Protein AF-A0AA40U5C4-F1 (afdb_monomer_lite)

Structure (mmCIF, N/CA/C/O backbone):
data_AF-A0AA40U5C4-F1
#
_entry.id   AF-A0AA40U5C4-F1
#
loop_
_atom_site.group_PDB
_atom_site.id
_atom_site.type_symbol
_atom_site.label_atom_id
_atom_site.label_alt_id
_atom_site.label_comp_id
_atom_site.label_asym_id
_atom_site.label_entity_id
_atom_site.label_seq_id
_atom_site.pdbx_PDB_ins_code
_atom_site.Cartn_x
_atom_site.Cartn_y
_atom_site.Cartn_z
_atom_site.occupancy
_atom_site.B_iso_or_equiv
_atom_site.auth_seq_id
_atom_site.auth_comp_id
_atom_site.auth_asym_id
_atom_site.auth_atom_id
_atom_site.pdbx_PDB_model_num
ATOM 1 N N . MET A 1 1 ? -6.648 -32.084 -28.522 1.00 45.81 1 MET A N 1
ATOM 2 C CA . MET A 1 1 ? -5.230 -31.790 -28.838 1.00 45.81 1 MET A CA 1
ATOM 3 C C . MET A 1 1 ? -5.079 -30.278 -28.966 1.00 45.81 1 MET A C 1
ATOM 5 O O . MET A 1 1 ? -5.695 -29.709 -29.857 1.00 45.81 1 MET A O 1
ATOM 9 N N . ALA A 1 2 ? -4.371 -29.604 -28.054 1.00 54.25 2 ALA A N 1
ATOM 10 C CA . ALA A 1 2 ? -4.205 -28.148 -28.126 1.00 54.25 2 ALA A CA 1
ATOM 11 C C . ALA A 1 2 ? -3.358 -27.777 -29.359 1.00 54.25 2 ALA A C 1
ATOM 13 O O . ALA A 1 2 ? -2.245 -28.277 -29.531 1.00 54.25 2 ALA A O 1
ATOM 14 N N . LYS A 1 3 ? -3.912 -26.945 -30.247 1.00 71.62 3 LYS A N 1
ATOM 15 C CA . LYS A 1 3 ? -3.282 -26.524 -31.505 1.00 71.62 3 LYS A CA 1
ATOM 16 C C . LYS A 1 3 ? -2.049 -25.673 -31.171 1.00 71.62 3 LYS A C 1
ATOM 18 O O . LYS A 1 3 ? -2.185 -24.607 -30.578 1.00 71.62 3 LYS A O 1
ATOM 23 N N . LYS A 1 4 ? -0.843 -26.147 -31.502 1.00 77.69 4 LYS A N 1
ATOM 24 C CA . LYS A 1 4 ? 0.399 -25.377 -31.310 1.00 77.69 4 LYS A CA 1
ATOM 25 C C . LYS A 1 4 ? 0.358 -24.153 -32.233 1.00 77.69 4 LYS A C 1
ATOM 27 O O . LYS A 1 4 ? 0.336 -24.313 -33.449 1.00 77.69 4 LYS A O 1
ATOM 32 N N . ILE A 1 5 ? 0.316 -22.953 -31.660 1.00 83.50 5 ILE A N 1
ATOM 33 C CA . ILE A 1 5 ? 0.306 -21.681 -32.400 1.00 83.50 5 ILE A CA 1
ATOM 34 C C . ILE A 1 5 ? 1.723 -21.377 -32.900 1.00 83.50 5 ILE A C 1
ATOM 36 O O . ILE A 1 5 ? 2.686 -21.491 -32.135 1.00 83.50 5 ILE A O 1
ATOM 40 N N . ASN A 1 6 ? 1.875 -20.982 -34.168 1.00 89.19 6 ASN A N 1
ATOM 41 C CA . ASN A 1 6 ? 3.178 -20.596 -34.703 1.00 89.19 6 ASN A CA 1
ATOM 42 C C . ASN A 1 6 ? 3.568 -19.190 -34.206 1.00 89.19 6 ASN A C 1
ATOM 44 O O . ASN A 1 6 ? 2.736 -18.299 -34.054 1.00 89.19 6 ASN A O 1
ATOM 48 N N . ARG A 1 7 ? 4.865 -18.942 -33.990 1.00 90.50 7 ARG A N 1
ATOM 49 C CA . ARG A 1 7 ? 5.397 -17.656 -33.495 1.00 90.50 7 ARG A CA 1
ATOM 50 C C . ARG A 1 7 ? 5.010 -16.455 -34.365 1.00 90.50 7 ARG A C 1
ATOM 52 O O . ARG A 1 7 ? 4.910 -15.339 -33.853 1.00 90.50 7 ARG A O 1
ATOM 59 N N . ASN A 1 8 ? 4.849 -16.662 -35.670 1.00 93.06 8 ASN A N 1
ATOM 60 C CA . ASN A 1 8 ? 4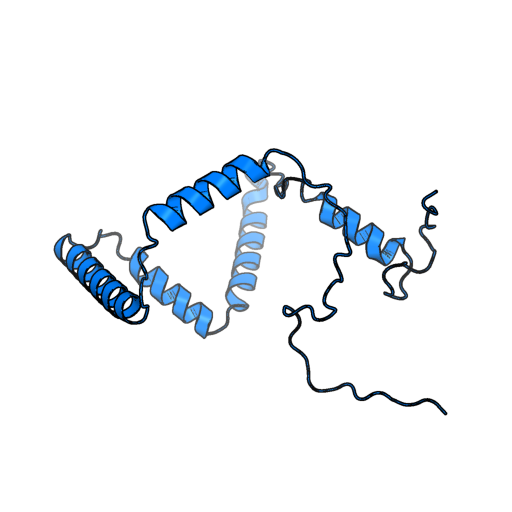.518 -15.600 -36.620 1.00 93.06 8 ASN A CA 1
ATOM 61 C C . ASN A 1 8 ? 3.013 -15.446 -36.889 1.00 93.06 8 ASN A C 1
ATOM 63 O O . ASN A 1 8 ? 2.649 -14.458 -37.524 1.00 93.06 8 ASN A O 1
ATOM 67 N N . ASP A 1 9 ? 2.172 -16.361 -36.401 1.00 92.44 9 ASP A N 1
ATOM 68 C CA . ASP A 1 9 ? 0.722 -16.317 -36.610 1.00 92.44 9 ASP A CA 1
ATOM 69 C C . ASP A 1 9 ? 0.084 -15.144 -35.855 1.00 92.44 9 ASP A C 1
ATOM 71 O O . ASP A 1 9 ? 0.662 -14.654 -34.873 1.00 92.44 9 ASP A O 1
ATOM 75 N N . PRO A 1 10 ? -1.102 -14.670 -36.280 1.00 92.25 10 PRO A N 1
ATOM 76 C CA . PRO A 1 10 ? -1.869 -13.704 -35.504 1.00 92.25 10 PRO A CA 1
ATOM 77 C C . PRO A 1 10 ? -2.140 -14.235 -34.090 1.00 92.25 10 PRO A C 1
ATOM 79 O O . PRO A 1 10 ? -2.471 -15.402 -33.886 1.00 92.25 10 PRO A O 1
ATOM 82 N N 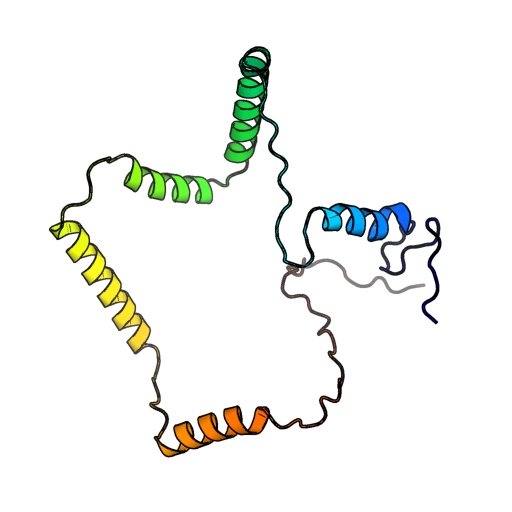. CYS A 1 11 ? -1.976 -13.366 -33.092 1.00 92.19 11 CYS A N 1
ATOM 83 C CA . CYS A 1 11 ? -2.194 -13.727 -31.698 1.00 92.19 11 CYS A CA 1
ATOM 84 C C . CYS A 1 11 ? -3.660 -14.133 -31.461 1.00 92.19 11 CYS A C 1
ATOM 86 O O . CYS A 1 11 ? -4.545 -13.327 -31.760 1.00 92.19 11 CYS A O 1
ATOM 88 N N . PRO A 1 12 ? -3.933 -15.282 -30.809 1.00 89.12 12 PRO A N 1
ATOM 89 C CA . PRO A 1 12 ? -5.299 -15.707 -30.472 1.00 89.12 12 PRO A CA 1
ATOM 90 C C . PRO A 1 12 ? -5.990 -14.774 -29.464 1.00 89.12 12 PRO A C 1
ATOM 92 O O . PRO A 1 12 ? -7.187 -14.869 -29.242 1.00 89.12 12 PRO A O 1
ATOM 95 N N . CYS A 1 13 ? -5.238 -13.857 -28.857 1.00 88.56 13 CYS A N 1
ATOM 96 C CA . CYS A 1 13 ? -5.718 -12.846 -27.926 1.00 88.56 13 CYS A CA 1
ATOM 97 C C . CYS A 1 13 ? -6.477 -11.675 -28.584 1.00 88.56 13 CYS A C 1
ATOM 99 O O . CYS A 1 13 ? -6.799 -10.712 -27.894 1.00 88.56 13 CYS A O 1
ATOM 101 N N . GLY A 1 14 ? -6.668 -11.685 -29.910 1.00 86.31 14 GLY A N 1
ATOM 102 C CA . GLY A 1 14 ? -7.391 -10.628 -30.633 1.00 86.31 14 GLY A CA 1
ATOM 103 C C . GLY A 1 14 ? -6.617 -9.315 -30.808 1.00 86.31 14 GLY A C 1
ATOM 104 O O . GLY A 1 14 ? -7.179 -8.308 -31.215 1.00 86.31 14 GLY A O 1
ATOM 105 N N . SER A 1 15 ? -5.310 -9.295 -30.521 1.00 86.69 15 SER A N 1
ATOM 106 C CA . SER A 1 15 ? -4.503 -8.063 -30.582 1.00 86.69 15 SER A CA 1
ATOM 107 C C . SER A 1 15 ? -4.031 -7.663 -31.985 1.00 86.69 15 SER A C 1
ATOM 109 O O . SER A 1 15 ? -3.303 -6.678 -32.113 1.00 86.69 15 SER A O 1
ATOM 111 N N . ASN A 1 16 ? -4.351 -8.456 -33.014 1.00 86.69 16 ASN A N 1
ATOM 112 C CA . ASN A 1 16 ? -3.882 -8.308 -34.401 1.00 86.69 16 ASN A CA 1
ATOM 113 C C . ASN A 1 16 ? -2.348 -8.254 -34.584 1.00 86.69 16 ASN A C 1
ATOM 115 O O . ASN A 1 16 ? -1.848 -7.973 -35.670 1.00 86.69 16 ASN A O 1
ATOM 119 N N . LYS A 1 17 ? -1.570 -8.561 -33.539 1.00 91.19 17 LYS A N 1
ATOM 120 C CA . LYS A 1 17 ? -0.103 -8.659 -33.575 1.00 91.19 17 LYS A CA 1
ATOM 121 C C . LYS A 1 17 ? 0.325 -10.115 -33.751 1.00 91.19 17 LYS A C 1
ATOM 123 O O . LYS A 1 17 ? -0.389 -11.026 -33.334 1.00 91.19 17 LYS A O 1
ATOM 128 N N . LYS A 1 18 ? 1.526 -10.345 -34.297 1.00 93.44 18 LYS A N 1
ATOM 129 C CA . LYS A 1 18 ? 2.139 -11.688 -34.357 1.00 93.44 18 LYS A CA 1
ATOM 130 C C . LYS A 1 18 ? 2.287 -12.260 -32.940 1.00 93.44 18 LYS A C 1
ATOM 132 O O . LYS A 1 18 ? 2.673 -11.516 -32.034 1.00 93.44 18 LYS A O 1
ATOM 137 N N . TYR A 1 19 ? 2.054 -13.559 -32.740 1.00 92.62 19 TYR A N 1
ATOM 138 C CA . TYR A 1 19 ? 2.080 -14.217 -31.424 1.00 92.62 19 TYR A CA 1
ATOM 139 C C . TYR A 1 19 ? 3.377 -13.927 -30.645 1.00 92.62 19 TYR A C 1
ATOM 141 O O . TYR A 1 19 ? 3.320 -13.543 -29.474 1.00 92.62 19 TYR A O 1
ATOM 149 N N . LYS A 1 20 ? 4.536 -13.950 -31.323 1.00 91.81 20 LYS A N 1
ATOM 150 C CA . LYS A 1 20 ? 5.848 -13.612 -30.737 1.00 91.81 20 LYS A CA 1
ATOM 151 C C . LYS A 1 20 ? 5.972 -12.179 -30.201 1.00 91.81 20 LYS A C 1
ATOM 153 O O . LYS A 1 20 ? 6.771 -11.925 -29.310 1.00 91.81 20 LYS A O 1
ATOM 158 N N . GLN A 1 21 ? 5.215 -11.232 -30.752 1.00 91.06 21 GLN A N 1
ATOM 159 C CA . GLN A 1 21 ? 5.233 -9.822 -30.341 1.00 91.06 21 GLN A CA 1
ATOM 160 C C . GLN A 1 21 ? 4.121 -9.478 -29.343 1.00 91.06 21 GLN A C 1
ATOM 162 O O . GLN A 1 21 ? 4.051 -8.337 -28.884 1.00 91.06 21 GLN A O 1
ATOM 167 N N . CYS A 1 22 ? 3.251 -10.434 -29.011 1.00 91.75 22 CYS A N 1
ATOM 168 C CA . CYS A 1 22 ? 2.147 -10.231 -28.086 1.00 91.75 22 CYS A CA 1
ATOM 169 C C . CYS A 1 22 ? 2.242 -11.176 -26.882 1.00 91.75 22 CYS A C 1
ATOM 171 O O . CYS A 1 22 ? 2.998 -10.887 -25.956 1.00 91.75 22 CYS A O 1
ATOM 173 N N . CYS A 1 23 ? 1.491 -12.280 -26.874 1.00 89.00 23 CYS A N 1
ATOM 174 C CA . CYS A 1 23 ? 1.400 -13.172 -25.720 1.00 89.00 23 CYS A CA 1
ATOM 175 C C . CYS A 1 23 ? 2.735 -13.823 -25.357 1.00 89.00 23 CYS A C 1
ATOM 177 O O . CYS A 1 23 ? 3.054 -13.859 -24.177 1.00 89.00 23 CYS A O 1
ATOM 179 N N . LEU A 1 24 ? 3.567 -14.206 -26.331 1.00 86.19 24 LEU A N 1
ATOM 180 C CA . LEU A 1 24 ? 4.864 -14.822 -26.026 1.00 86.19 24 LEU A CA 1
ATOM 181 C C . LEU A 1 24 ? 5.792 -13.869 -25.250 1.00 86.19 24 LEU A C 1
ATOM 183 O O . LEU A 1 24 ? 6.402 -14.243 -24.256 1.00 86.19 24 LEU A O 1
ATOM 187 N N . LYS A 1 25 ? 5.837 -12.593 -25.652 1.00 84.06 25 LYS A N 1
ATOM 188 C CA . LYS A 1 25 ? 6.615 -11.562 -24.951 1.00 84.06 25 LYS A CA 1
ATOM 189 C C . LYS A 1 25 ? 6.043 -11.262 -23.561 1.00 84.06 25 LYS A C 1
ATOM 191 O O . LYS A 1 25 ? 6.791 -10.958 -22.639 1.00 84.06 25 LYS A O 1
ATOM 196 N N . LYS A 1 26 ? 4.716 -11.328 -23.398 1.00 75.75 26 LYS A N 1
ATOM 197 C CA . LYS A 1 26 ? 4.070 -11.182 -22.085 1.00 75.75 26 LYS A CA 1
ATOM 198 C C . LYS A 1 26 ? 4.423 -12.350 -21.164 1.00 75.75 26 LYS A C 1
ATOM 200 O O . LYS A 1 26 ? 4.761 -12.099 -20.017 1.00 75.75 26 LYS A O 1
ATOM 205 N N . GLU A 1 27 ? 4.407 -13.582 -21.663 1.00 71.69 27 GLU A N 1
ATOM 206 C CA . GLU A 1 27 ? 4.822 -14.779 -20.918 1.00 71.69 27 GLU A CA 1
ATOM 207 C C . GLU A 1 27 ? 6.284 -14.676 -20.446 1.00 71.69 27 GLU A C 1
ATOM 209 O O . GLU A 1 27 ? 6.571 -14.941 -19.280 1.00 71.69 27 GLU A O 1
ATOM 214 N N . GLU A 1 28 ? 7.196 -14.180 -21.290 1.00 68.81 28 GLU A N 1
ATOM 215 C CA . GLU A 1 28 ? 8.592 -13.908 -20.901 1.00 68.81 28 GLU A CA 1
ATOM 216 C C . GLU A 1 28 ? 8.714 -12.844 -19.795 1.00 68.81 28 GLU A C 1
ATOM 218 O O . GLU A 1 28 ? 9.549 -12.963 -18.899 1.00 68.81 28 GLU A O 1
ATOM 223 N N . ILE A 1 29 ? 7.877 -11.801 -19.823 1.00 63.69 29 ILE A N 1
ATOM 224 C CA . ILE A 1 29 ? 7.847 -10.778 -18.766 1.00 63.69 29 ILE A CA 1
ATOM 225 C C . ILE A 1 29 ? 7.269 -11.365 -17.470 1.00 63.69 29 ILE A C 1
ATOM 227 O O . ILE A 1 29 ? 7.791 -11.088 -16.388 1.00 63.69 29 ILE A O 1
ATOM 231 N N . ILE A 1 30 ? 6.236 -12.207 -17.574 1.00 60.59 30 ILE A N 1
ATOM 232 C CA . ILE A 1 30 ? 5.631 -12.917 -16.439 1.00 60.59 30 ILE A CA 1
ATOM 233 C C . ILE A 1 30 ? 6.637 -13.886 -15.807 1.00 60.59 30 ILE A C 1
ATOM 235 O O . ILE A 1 30 ? 6.618 -14.035 -14.593 1.00 60.59 30 ILE A O 1
ATOM 239 N N . ALA A 1 31 ? 7.591 -14.447 -16.559 1.00 57.81 31 ALA A N 1
ATOM 240 C CA . ALA A 1 31 ? 8.646 -15.316 -16.023 1.00 57.81 31 ALA A CA 1
ATOM 241 C C . ALA A 1 31 ? 9.590 -14.640 -14.996 1.00 57.81 31 ALA A C 1
ATOM 243 O O . ALA A 1 31 ? 10.391 -15.322 -14.345 1.00 57.81 31 ALA A O 1
ATOM 244 N N . ARG A 1 32 ? 9.499 -13.313 -14.803 1.00 57.34 32 ARG A N 1
ATOM 245 C CA . ARG A 1 32 ? 10.133 -12.604 -13.669 1.00 57.34 32 ARG A CA 1
ATOM 246 C C . ARG A 1 32 ? 9.405 -12.814 -12.335 1.00 57.34 32 ARG A C 1
ATOM 248 O O . ARG A 1 32 ? 9.994 -12.584 -11.276 1.00 57.34 32 ARG A O 1
ATOM 255 N N . HIS A 1 33 ? 8.162 -13.277 -12.384 1.00 58.56 33 HIS A N 1
ATOM 256 C CA . HIS A 1 33 ? 7.366 -13.712 -11.247 1.00 58.56 33 HIS A CA 1
ATOM 257 C C . HIS A 1 33 ? 7.345 -15.243 -11.210 1.00 58.56 33 HIS A C 1
ATOM 259 O O . HIS A 1 33 ? 7.166 -15.910 -12.228 1.00 58.56 33 HIS A O 1
ATOM 265 N N . THR A 1 34 ? 7.559 -15.831 -10.036 1.00 62.19 34 THR A N 1
ATOM 266 C CA . THR A 1 34 ? 7.260 -17.256 -9.847 1.00 62.19 34 THR A CA 1
ATOM 267 C C . THR A 1 34 ? 5.739 -17.474 -9.856 1.00 62.19 34 THR A C 1
ATOM 269 O O . THR A 1 34 ? 4.998 -16.530 -9.577 1.00 62.19 34 THR A O 1
ATOM 272 N N . PRO A 1 35 ? 5.243 -18.699 -10.116 1.00 62.81 35 PRO A N 1
ATOM 273 C CA . PRO A 1 35 ? 3.821 -19.026 -9.932 1.00 62.81 35 PRO A CA 1
ATOM 274 C C . PRO A 1 35 ? 3.316 -18.739 -8.503 1.00 62.81 35 PRO A C 1
ATOM 276 O O . PRO A 1 35 ? 2.134 -18.499 -8.307 1.00 62.81 35 PRO A O 1
ATOM 279 N N . GLU A 1 36 ? 4.228 -18.660 -7.529 1.00 70.19 36 GLU A N 1
ATOM 280 C CA . GLU A 1 36 ? 3.988 -18.242 -6.138 1.00 70.19 36 GLU A CA 1
ATOM 281 C C . GLU A 1 36 ? 3.878 -16.710 -5.948 1.00 70.19 36 GLU A C 1
ATOM 283 O O . GLU A 1 36 ? 3.863 -16.220 -4.820 1.00 70.19 36 GLU A O 1
ATOM 288 N N . GLY A 1 37 ? 3.915 -15.917 -7.026 1.00 64.31 37 GLY A N 1
ATOM 289 C CA . GLY A 1 37 ? 3.859 -14.451 -6.976 1.00 64.31 37 GLY A CA 1
ATOM 290 C C . GLY A 1 37 ? 5.126 -13.766 -6.442 1.00 64.31 37 GLY A C 1
ATOM 291 O O . GLY A 1 37 ? 5.128 -12.552 -6.238 1.00 64.31 37 GLY A O 1
ATOM 292 N N . LYS A 1 38 ? 6.227 -14.500 -6.228 1.00 62.12 38 LYS A N 1
ATOM 293 C CA . LYS A 1 38 ? 7.473 -13.940 -5.681 1.00 62.12 38 LYS A CA 1
ATOM 294 C C . LYS A 1 38 ? 8.317 -13.337 -6.803 1.00 62.12 38 LYS A C 1
ATOM 296 O O . LYS A 1 38 ? 8.624 -13.992 -7.801 1.00 62.12 38 LYS A O 1
ATOM 301 N N . PHE A 1 39 ? 8.683 -12.070 -6.632 1.00 64.31 39 PHE A N 1
ATOM 302 C CA . PHE A 1 39 ? 9.535 -11.326 -7.555 1.00 64.31 39 PHE A CA 1
ATOM 303 C C . PHE A 1 39 ? 10.987 -11.800 -7.420 1.00 64.31 39 PHE A C 1
ATOM 305 O O . PHE A 1 39 ? 11.560 -11.744 -6.330 1.00 64.31 39 PHE A O 1
ATOM 312 N N . LYS A 1 40 ? 11.601 -12.267 -8.513 1.00 63.19 40 LYS A N 1
ATOM 313 C CA . LYS A 1 40 ? 13.028 -12.616 -8.518 1.00 63.19 40 LYS A CA 1
ATOM 314 C C . LYS A 1 40 ? 13.850 -11.332 -8.635 1.00 63.19 40 LYS A C 1
ATOM 316 O O . LYS A 1 40 ? 14.066 -10.848 -9.743 1.00 63.19 40 LYS A O 1
ATOM 321 N N . PHE A 1 41 ? 14.307 -10.773 -7.515 1.00 64.19 41 PHE A N 1
ATOM 322 C CA . PHE A 1 41 ? 15.342 -9.740 -7.563 1.00 64.19 41 PHE A CA 1
ATOM 323 C C . PHE A 1 41 ? 16.723 -10.402 -7.535 1.00 64.19 41 PHE A C 1
ATOM 325 O O . PHE A 1 41 ? 17.001 -11.257 -6.697 1.00 64.19 41 PHE A O 1
ATOM 332 N N . SER A 1 42 ? 17.587 -10.017 -8.470 1.00 65.12 42 SER A N 1
ATOM 333 C CA . SER A 1 42 ? 19.012 -10.334 -8.427 1.00 65.12 42 SER A CA 1
ATOM 334 C C . SER A 1 42 ? 19.745 -9.132 -7.846 1.00 65.12 42 SER A C 1
ATOM 336 O O . SER A 1 42 ? 19.680 -8.044 -8.418 1.00 65.12 42 SER A O 1
ATOM 338 N N . ALA A 1 43 ? 20.435 -9.319 -6.726 1.00 73.50 43 ALA A N 1
ATOM 339 C CA . ALA A 1 43 ? 21.349 -8.324 -6.183 1.00 73.50 43 ALA A CA 1
ATOM 340 C C . ALA A 1 43 ? 22.784 -8.799 -6.429 1.00 73.50 43 ALA A C 1
ATOM 342 O O . ALA A 1 43 ? 23.167 -9.876 -5.979 1.00 73.50 43 ALA A O 1
ATOM 343 N N . SER A 1 44 ? 23.565 -8.007 -7.157 1.00 74.62 44 SER A N 1
ATOM 344 C CA . SER A 1 44 ? 25.010 -8.191 -7.298 1.00 74.62 44 SER A CA 1
ATOM 345 C C . SER A 1 44 ? 25.727 -7.214 -6.371 1.00 74.62 44 SER A C 1
ATOM 347 O O . SER A 1 44 ? 25.375 -6.035 -6.332 1.00 74.62 44 SER A O 1
ATOM 349 N N . VAL A 1 45 ? 26.734 -7.686 -5.639 1.00 73.12 45 VAL A N 1
ATOM 350 C CA . VAL A 1 45 ? 27.611 -6.817 -4.843 1.00 73.12 45 VAL A CA 1
ATOM 351 C C . VAL A 1 45 ? 28.607 -6.164 -5.801 1.00 73.12 45 VAL A C 1
ATOM 353 O O . VAL A 1 45 ? 29.395 -6.868 -6.427 1.00 73.12 45 VAL A O 1
ATOM 356 N N . LEU A 1 46 ? 28.540 -4.838 -5.960 1.00 66.12 46 LEU A N 1
ATOM 357 C CA . LEU A 1 46 ? 29.479 -4.084 -6.798 1.00 66.12 46 LEU A CA 1
ATOM 358 C C . LEU A 1 46 ? 30.642 -3.532 -5.967 1.00 66.12 46 LEU A C 1
ATOM 360 O O . LEU A 1 46 ? 30.497 -3.231 -4.782 1.00 66.12 46 LEU A O 1
ATOM 364 N N . SER A 1 47 ? 31.796 -3.407 -6.621 1.00 68.81 47 SER A N 1
ATOM 365 C CA . SER A 1 47 ? 33.024 -2.843 -6.059 1.00 68.81 47 SER A CA 1
ATOM 366 C C . SER A 1 47 ? 32.927 -1.320 -5.902 1.00 68.81 47 SER A C 1
ATOM 368 O O . SER A 1 47 ? 32.208 -0.643 -6.637 1.00 68.81 47 SER A O 1
ATOM 370 N N . SER A 1 48 ? 33.699 -0.765 -4.965 1.00 66.44 48 SER A N 1
ATOM 371 C CA . SER A 1 48 ? 33.734 0.660 -4.608 1.00 66.44 48 SER A CA 1
ATOM 372 C C . SER A 1 48 ? 34.021 1.607 -5.784 1.00 66.44 48 SER A C 1
ATOM 374 O O . SER A 1 48 ? 33.640 2.776 -5.726 1.00 66.44 48 SER A O 1
ATOM 376 N N . ALA A 1 49 ? 34.649 1.109 -6.854 1.00 65.81 49 ALA A N 1
ATOM 377 C CA . ALA A 1 49 ? 34.979 1.879 -8.055 1.00 65.81 49 ALA A CA 1
ATOM 378 C C . ALA A 1 49 ? 33.746 2.315 -8.875 1.00 65.81 49 ALA A C 1
ATOM 380 O O . ALA A 1 49 ? 33.795 3.340 -9.548 1.00 65.81 49 ALA A O 1
ATOM 381 N N . ASP A 1 50 ? 32.622 1.597 -8.774 1.00 63.91 50 ASP A N 1
ATOM 382 C CA . ASP A 1 50 ? 31.390 1.922 -9.511 1.00 63.91 50 ASP A CA 1
ATOM 383 C C . ASP A 1 50 ? 30.438 2.833 -8.719 1.00 63.91 50 ASP A C 1
ATOM 385 O O . ASP A 1 50 ? 29.363 3.208 -9.197 1.00 63.91 50 ASP A O 1
ATOM 389 N N . SER A 1 51 ? 30.816 3.205 -7.492 1.00 65.38 51 SER A N 1
ATOM 390 C CA . SER A 1 51 ? 29.912 3.856 -6.543 1.00 65.38 51 SER A CA 1
ATOM 391 C C . SER A 1 51 ? 29.445 5.243 -6.989 1.00 65.38 51 SER A C 1
ATOM 393 O O . SER A 1 51 ? 28.288 5.586 -6.755 1.00 65.38 51 SER A O 1
ATOM 395 N N . ASP A 1 52 ? 30.280 6.025 -7.673 1.00 71.62 52 ASP A N 1
ATOM 396 C CA . ASP A 1 52 ? 29.939 7.410 -8.017 1.00 71.62 52 ASP A CA 1
ATOM 397 C C . ASP A 1 52 ? 28.975 7.506 -9.207 1.00 71.62 52 ASP A C 1
ATOM 399 O O . ASP A 1 52 ? 27.959 8.194 -9.115 1.00 71.62 52 ASP A O 1
ATOM 403 N N . LYS A 1 53 ? 29.176 6.707 -10.266 1.00 71.50 53 LYS A N 1
ATOM 404 C CA . LYS A 1 53 ? 28.201 6.593 -11.372 1.00 71.50 53 LYS A CA 1
ATOM 405 C C . LYS A 1 53 ? 26.854 6.037 -10.907 1.00 71.50 53 LYS A C 1
ATOM 407 O O . LYS A 1 53 ? 25.803 6.419 -11.419 1.00 71.50 53 LYS A O 1
ATOM 412 N N . ILE A 1 54 ? 26.868 5.120 -9.942 1.00 66.00 54 ILE A N 1
ATOM 413 C CA . ILE A 1 54 ? 25.646 4.515 -9.409 1.00 66.00 54 ILE A CA 1
ATOM 414 C C . ILE A 1 54 ? 24.889 5.508 -8.528 1.00 66.00 54 ILE A C 1
ATOM 416 O O . ILE A 1 54 ? 23.672 5.614 -8.672 1.00 66.00 54 ILE A O 1
ATOM 420 N N . LYS A 1 55 ? 25.576 6.282 -7.676 1.00 74.25 55 LYS A N 1
ATOM 421 C CA . LYS A 1 55 ? 24.943 7.352 -6.885 1.00 74.25 55 LYS A CA 1
ATOM 422 C C . LYS A 1 55 ? 24.195 8.331 -7.783 1.00 74.25 55 LYS A C 1
ATOM 424 O O . LYS A 1 55 ? 23.051 8.644 -7.469 1.00 74.25 55 LYS A O 1
ATOM 429 N N . GLU A 1 56 ? 24.789 8.740 -8.904 1.00 75.94 56 GLU A N 1
ATOM 430 C CA . GLU A 1 56 ? 24.128 9.629 -9.867 1.00 75.94 56 GLU A CA 1
ATOM 431 C C . GLU A 1 56 ? 22.908 8.987 -10.540 1.00 75.94 56 GLU A C 1
ATOM 433 O O . GLU A 1 56 ? 21.853 9.610 -10.651 1.00 75.94 56 GLU A O 1
ATOM 438 N N . ASN A 1 57 ? 22.994 7.714 -10.931 1.00 78.94 57 ASN A N 1
ATOM 439 C CA . ASN A 1 57 ? 21.845 7.011 -11.506 1.00 78.94 57 ASN A CA 1
ATOM 440 C C . ASN A 1 57 ? 20.699 6.833 -10.493 1.00 78.94 57 ASN A C 1
ATOM 442 O O . ASN A 1 57 ? 19.526 6.974 -10.847 1.00 78.94 57 ASN A O 1
ATOM 446 N N . PHE A 1 58 ? 21.013 6.550 -9.227 1.00 77.88 58 PHE A N 1
ATOM 447 C CA . PHE A 1 58 ? 20.004 6.424 -8.174 1.00 77.88 58 PHE A CA 1
ATOM 448 C C . PHE A 1 58 ? 19.367 7.768 -7.815 1.00 77.88 58 PHE A C 1
ATOM 450 O O . PHE A 1 58 ? 18.148 7.819 -7.631 1.00 77.88 58 PHE A O 1
ATOM 457 N N . THR A 1 59 ? 20.138 8.857 -7.747 1.00 78.19 59 THR A N 1
ATOM 458 C CA . THR A 1 59 ? 19.577 10.195 -7.502 1.00 78.19 59 THR A CA 1
ATOM 459 C C . THR A 1 59 ? 18.670 10.630 -8.646 1.00 78.19 59 THR A C 1
ATOM 461 O O . THR A 1 59 ? 17.565 11.104 -8.382 1.00 78.19 59 THR A O 1
ATOM 464 N N . GLN A 1 60 ? 19.055 10.378 -9.900 1.00 80.94 60 GLN A N 1
ATOM 465 C CA . GLN A 1 60 ? 18.213 10.662 -11.067 1.00 80.94 60 GLN A CA 1
ATOM 466 C C . GLN A 1 60 ? 16.920 9.831 -11.076 1.00 80.94 60 GLN A C 1
ATOM 468 O O . GLN A 1 60 ? 15.839 10.368 -11.333 1.00 80.94 60 GLN A O 1
ATOM 473 N N . LEU A 1 61 ? 16.993 8.535 -10.749 1.00 78.12 61 LEU A N 1
ATOM 474 C CA . LEU A 1 61 ? 15.811 7.674 -10.643 1.00 78.12 61 LEU A CA 1
ATOM 475 C C . LEU A 1 61 ? 14.856 8.163 -9.546 1.00 78.12 61 LEU A C 1
ATOM 477 O O . LEU A 1 61 ? 13.648 8.257 -9.769 1.00 78.12 61 LEU A O 1
ATOM 481 N N . PHE A 1 62 ? 15.395 8.515 -8.378 1.00 79.62 62 PHE A N 1
ATOM 482 C CA . PHE A 1 62 ? 14.613 9.036 -7.260 1.00 79.62 62 PHE A CA 1
ATOM 483 C C . PHE A 1 62 ? 13.965 10.390 -7.591 1.00 79.62 62 PHE A C 1
ATOM 485 O O . PHE A 1 62 ? 12.799 10.635 -7.265 1.00 79.62 62 PHE A O 1
ATOM 492 N N . GLN A 1 63 ? 14.684 11.259 -8.296 1.00 76.69 63 GLN A N 1
ATOM 493 C CA . GLN A 1 63 ? 14.172 12.550 -8.747 1.00 76.69 63 GLN A CA 1
ATOM 494 C C . GLN A 1 63 ? 13.037 12.382 -9.767 1.00 76.69 63 GLN A C 1
ATOM 496 O O . GLN A 1 63 ? 12.019 13.063 -9.672 1.00 76.69 63 GLN A O 1
ATOM 501 N N . LYS A 1 64 ? 13.156 11.420 -10.689 1.00 78.06 64 LYS A N 1
ATOM 502 C CA . LYS A 1 64 ? 12.110 11.102 -11.671 1.00 78.06 64 LYS A CA 1
ATOM 503 C C . LYS A 1 64 ? 10.867 10.472 -11.035 1.00 78.06 64 LYS A C 1
ATOM 505 O O . LYS A 1 64 ? 9.755 10.752 -11.467 1.00 78.06 64 LYS A O 1
ATOM 510 N N . ALA A 1 65 ? 11.039 9.630 -10.017 1.00 74.56 65 ALA A N 1
ATOM 511 C CA . ALA A 1 65 ? 9.916 9.040 -9.291 1.00 74.56 65 ALA A CA 1
ATOM 512 C C . ALA A 1 65 ? 9.174 10.082 -8.435 1.00 74.56 65 ALA A C 1
ATOM 514 O O . ALA A 1 65 ? 7.949 10.075 -8.375 1.00 74.56 65 ALA A O 1
ATOM 515 N N . SER A 1 66 ? 9.903 11.004 -7.800 1.00 69.38 66 SER A N 1
ATOM 516 C CA . SER A 1 66 ? 9.306 12.055 -6.963 1.00 69.38 66 SER A CA 1
ATOM 517 C C . SER A 1 66 ? 8.630 13.173 -7.761 1.00 69.38 66 SER A C 1
ATOM 519 O O . SER A 1 66 ? 7.684 13.781 -7.260 1.00 69.38 66 SER A O 1
ATOM 521 N N . SER A 1 67 ? 9.053 13.425 -9.002 1.00 69.81 67 SER A N 1
ATOM 522 C CA . SER A 1 67 ? 8.406 14.402 -9.886 1.00 69.81 67 SER A CA 1
ATOM 523 C C . SER A 1 67 ? 7.088 13.915 -10.498 1.00 69.81 67 SER A C 1
ATOM 525 O O . SER A 1 67 ? 6.294 14.742 -10.932 1.00 69.81 67 SER A O 1
ATOM 527 N N . GLN A 1 68 ? 6.823 12.603 -10.495 1.00 71.31 68 GLN A N 1
ATOM 528 C CA . GLN A 1 68 ? 5.566 12.015 -10.981 1.00 71.31 68 GLN A CA 1
ATOM 529 C C . GLN A 1 68 ? 4.429 12.029 -9.952 1.00 71.31 68 GLN A C 1
ATOM 531 O O . GLN A 1 68 ? 3.311 11.638 -10.282 1.00 71.31 68 GLN A O 1
ATOM 536 N N . LEU A 1 69 ? 4.692 12.460 -8.717 1.00 68.62 69 LEU A N 1
ATOM 537 C CA . LEU A 1 69 ? 3.643 12.558 -7.711 1.00 68.62 69 LEU A CA 1
ATOM 538 C C . LEU A 1 69 ? 2.758 13.773 -7.963 1.00 68.62 69 LEU A C 1
ATOM 540 O O . LEU A 1 69 ? 3.253 14.884 -8.169 1.00 68.62 69 LEU A O 1
ATOM 544 N N . THR A 1 70 ? 1.448 13.562 -7.871 1.00 76.81 70 THR A N 1
ATOM 545 C CA . THR A 1 70 ? 0.475 14.656 -7.849 1.00 76.81 70 THR A CA 1
ATOM 546 C C . THR A 1 70 ? 0.659 15.502 -6.587 1.00 76.81 70 THR A C 1
ATOM 548 O O . THR A 1 70 ? 1.195 15.027 -5.583 1.00 76.81 70 THR A O 1
ATOM 551 N N . GLU A 1 71 ? 0.216 16.761 -6.614 1.00 76.19 71 GLU A N 1
ATOM 552 C CA . GLU A 1 71 ? 0.296 17.644 -5.440 1.00 76.19 71 GLU A CA 1
ATOM 553 C C . GLU A 1 71 ? -0.422 17.035 -4.220 1.00 76.19 71 GLU A C 1
ATOM 555 O O . GLU A 1 71 ? 0.135 17.025 -3.126 1.00 76.19 71 GLU A O 1
ATOM 560 N N . GLU A 1 72 ? -1.560 16.364 -4.429 1.00 69.56 72 GLU A N 1
ATOM 561 C CA . GLU A 1 72 ? -2.274 15.613 -3.383 1.00 69.56 72 GLU A CA 1
ATOM 562 C C . GLU A 1 72 ? -1.425 14.482 -2.774 1.00 69.56 72 GLU A C 1
ATOM 564 O O . GLU A 1 72 ? -1.388 14.288 -1.557 1.00 69.56 72 GLU A O 1
ATOM 569 N N . GLN A 1 73 ? -0.686 13.737 -3.602 1.00 70.75 73 GLN A N 1
ATOM 570 C CA . GLN A 1 73 ? 0.208 12.679 -3.122 1.00 70.75 73 GLN A CA 1
ATOM 571 C C . GLN A 1 73 ? 1.422 13.255 -2.381 1.00 70.75 73 GLN A C 1
ATOM 573 O O . GLN A 1 73 ? 1.890 12.666 -1.401 1.00 70.75 73 GLN A O 1
ATOM 578 N N . LYS A 1 74 ? 1.935 14.417 -2.807 1.00 72.44 74 LYS A N 1
ATOM 579 C CA . LYS A 1 74 ? 3.018 15.126 -2.104 1.00 72.44 74 LYS A CA 1
ATOM 580 C C . LYS A 1 74 ? 2.558 15.623 -0.737 1.00 72.44 74 LYS A C 1
ATOM 582 O O . LYS A 1 74 ? 3.310 15.487 0.230 1.00 72.44 74 LYS A O 1
ATOM 587 N N . GLU A 1 75 ? 1.340 16.144 -0.633 1.00 72.44 75 GLU A N 1
ATOM 588 C CA . GLU A 1 75 ? 0.743 16.570 0.635 1.00 72.44 75 GLU A CA 1
ATOM 589 C C . GLU A 1 75 ? 0.579 15.401 1.606 1.00 72.44 75 GLU A C 1
ATOM 591 O O . GLU A 1 75 ? 1.034 15.498 2.749 1.00 72.44 75 GLU A O 1
ATOM 596 N N . GLN A 1 76 ? 0.056 14.261 1.143 1.00 70.62 76 GLN A N 1
ATOM 597 C CA . GLN A 1 76 ? -0.031 13.044 1.957 1.00 70.62 76 GLN A CA 1
ATOM 598 C C . GLN A 1 76 ? 1.352 12.598 2.452 1.00 70.62 76 GLN A C 1
ATOM 600 O O . GLN A 1 76 ? 1.547 12.361 3.645 1.00 70.62 76 GLN A O 1
ATOM 605 N N . ILE A 1 77 ? 2.359 12.543 1.574 1.00 66.88 77 ILE A N 1
ATOM 606 C CA . ILE A 1 77 ? 3.727 12.186 1.979 1.00 66.88 77 ILE A CA 1
ATOM 607 C C . ILE A 1 77 ? 4.303 13.182 2.990 1.00 66.88 77 ILE A C 1
ATOM 609 O O . ILE A 1 77 ? 4.967 12.768 3.942 1.00 66.88 77 ILE A O 1
ATOM 613 N N . ASN A 1 78 ? 4.072 14.483 2.817 1.00 69.19 78 ASN A N 1
ATOM 614 C CA . ASN A 1 78 ? 4.547 15.507 3.745 1.00 69.19 78 ASN A CA 1
ATOM 615 C C . ASN A 1 78 ? 3.851 15.411 5.109 1.00 69.19 78 ASN A C 1
ATOM 617 O O . ASN A 1 78 ? 4.520 15.544 6.139 1.00 69.19 78 ASN A O 1
ATOM 621 N N . GLN A 1 79 ? 2.559 15.077 5.130 1.00 70.69 79 GLN A N 1
ATOM 622 C CA . GLN A 1 79 ? 1.821 14.769 6.352 1.00 70.69 79 GLN A CA 1
ATOM 623 C C . GLN A 1 79 ? 2.469 13.591 7.096 1.00 70.69 79 GLN A C 1
ATOM 625 O O . GLN A 1 79 ? 2.800 13.728 8.275 1.00 70.69 79 GLN A O 1
ATOM 630 N N . TYR A 1 80 ? 2.768 12.483 6.411 1.00 60.78 80 TYR A N 1
ATOM 631 C CA . TYR A 1 80 ? 3.456 11.336 7.021 1.00 60.78 80 TYR A CA 1
ATOM 632 C C . TYR A 1 80 ? 4.904 11.648 7.443 1.00 60.78 80 TYR A C 1
ATOM 634 O O . TYR A 1 80 ? 5.355 11.194 8.495 1.00 60.78 80 TYR A O 1
ATOM 642 N N . ARG A 1 81 ? 5.648 12.457 6.677 1.00 59.53 81 ARG A N 1
ATOM 643 C CA . ARG A 1 81 ? 7.031 12.859 7.008 1.00 59.53 81 ARG A CA 1
ATOM 644 C C . ARG A 1 81 ? 7.117 13.796 8.212 1.00 59.53 81 ARG A C 1
ATOM 646 O O . ARG A 1 81 ? 8.127 13.779 8.913 1.00 59.53 81 ARG A O 1
ATOM 653 N N . SER A 1 82 ? 6.094 14.608 8.469 1.00 56.69 82 SER A N 1
ATOM 654 C CA . SER A 1 82 ? 6.052 15.460 9.667 1.00 56.69 82 SER A CA 1
ATOM 655 C C . SER A 1 82 ? 6.059 14.632 10.962 1.00 56.69 82 SER A C 1
ATOM 657 O O . SER A 1 82 ? 6.721 15.009 11.927 1.00 56.69 82 SER A O 1
ATOM 659 N N . ILE A 1 83 ? 5.436 13.448 10.936 1.00 58.47 83 ILE A N 1
ATOM 660 C CA . ILE A 1 83 ? 5.358 12.507 12.061 1.00 58.47 83 ILE A CA 1
ATOM 661 C C . ILE A 1 83 ? 6.724 11.857 12.344 1.00 58.47 83 ILE A C 1
ATOM 663 O O . ILE A 1 83 ? 7.059 11.593 13.496 1.00 58.47 83 ILE A O 1
ATOM 667 N N . THR A 1 84 ? 7.538 11.610 11.312 1.00 54.66 84 THR A N 1
ATOM 668 C CA . THR A 1 84 ? 8.817 10.885 11.439 1.00 54.66 84 THR A CA 1
ATOM 669 C C . THR A 1 84 ? 10.037 11.788 11.628 1.00 54.66 84 THR A C 1
ATOM 671 O O . THR A 1 84 ? 11.080 11.315 12.081 1.00 54.66 84 THR A O 1
ATOM 674 N N . LYS A 1 85 ? 9.935 13.090 11.318 1.00 56.44 85 LYS A N 1
ATOM 675 C CA . LYS A 1 85 ? 11.021 14.065 11.544 1.00 56.44 85 LYS A CA 1
ATOM 676 C C . LYS A 1 85 ? 11.220 14.409 13.017 1.00 56.44 85 LYS A C 1
ATOM 678 O O . LYS A 1 85 ? 12.359 14.642 13.427 1.00 56.44 85 LYS A O 1
ATOM 683 N N . SER A 1 86 ? 10.166 14.395 13.834 1.00 56.84 86 SER A N 1
ATOM 684 C CA . SER A 1 86 ? 10.355 14.405 15.281 1.00 56.84 86 SER A CA 1
ATOM 685 C C . SER A 1 86 ? 10.847 13.020 15.698 1.00 56.84 86 SER A C 1
ATOM 687 O O . SER A 1 86 ? 10.053 12.120 15.942 1.00 56.84 86 SER A O 1
ATOM 689 N N . LYS A 1 87 ? 12.166 12.839 15.830 1.00 57.50 87 LYS A N 1
ATOM 690 C CA . LYS A 1 87 ? 12.781 11.643 16.450 1.00 57.50 87 LYS A CA 1
ATOM 691 C C . LYS A 1 87 ? 12.420 11.477 17.942 1.00 57.50 87 LYS A C 1
ATOM 693 O O . LYS A 1 87 ? 13.080 10.736 18.662 1.00 57.50 87 LYS A O 1
ATOM 698 N N . VAL A 1 88 ? 11.401 12.188 18.421 1.00 64.88 88 VAL A N 1
ATOM 699 C CA . VAL A 1 88 ? 10.902 12.129 19.787 1.00 64.88 88 VAL A CA 1
ATOM 700 C C . VAL A 1 88 ? 9.631 11.286 19.756 1.00 64.88 88 VAL A C 1
ATOM 702 O O . VAL A 1 88 ? 8.677 11.672 19.075 1.00 64.88 88 VAL A O 1
ATOM 705 N N . PRO A 1 89 ? 9.593 10.137 20.454 1.00 65.88 89 PRO A N 1
ATOM 706 C CA . PRO A 1 89 ? 8.374 9.352 20.536 1.00 65.88 89 PRO A CA 1
ATOM 707 C C . PRO A 1 89 ? 7.258 10.222 21.138 1.00 65.88 89 PRO A C 1
ATOM 709 O O . PRO A 1 89 ? 7.497 10.918 22.132 1.00 65.88 89 PRO A O 1
ATOM 712 N N . PRO A 1 90 ? 6.044 10.217 20.557 1.00 70.38 90 PRO A N 1
ATOM 713 C CA . PRO A 1 90 ? 4.938 11.004 21.082 1.00 70.38 90 PRO A CA 1
ATOM 714 C C . PRO A 1 90 ? 4.684 10.631 22.545 1.00 70.38 90 PRO A C 1
ATOM 716 O O . PRO A 1 90 ? 4.725 9.459 22.922 1.00 70.38 90 PRO A O 1
ATOM 719 N N . SER A 1 91 ? 4.414 11.634 23.384 1.00 81.75 91 SER A N 1
ATOM 720 C CA . SER A 1 91 ? 4.150 11.417 24.809 1.00 81.75 91 SER A CA 1
ATOM 721 C C . SER A 1 91 ? 3.033 10.380 25.026 1.00 81.75 91 SER A C 1
ATOM 723 O O . SER A 1 91 ? 2.072 10.307 24.255 1.00 81.75 91 SER A O 1
ATOM 725 N N . LYS A 1 92 ? 3.090 9.618 26.128 1.00 86.75 92 LYS A N 1
ATOM 726 C CA . LYS A 1 92 ? 2.021 8.659 26.484 1.00 86.75 92 LYS A CA 1
ATOM 727 C C . LYS A 1 92 ? 0.632 9.317 26.491 1.00 86.75 92 LYS A C 1
ATOM 729 O O . LYS A 1 92 ? -0.341 8.718 26.046 1.00 86.75 92 LYS A O 1
ATOM 734 N N . LYS A 1 93 ? 0.549 10.582 26.928 1.00 87.19 93 LYS A N 1
ATOM 735 C CA . LYS A 1 93 ? -0.693 11.372 26.937 1.00 87.19 93 LYS A CA 1
ATOM 736 C C . LYS A 1 93 ? -1.215 11.653 25.525 1.00 87.19 93 LYS A C 1
ATOM 738 O O . LYS A 1 93 ? -2.406 11.479 25.281 1.00 87.19 93 LYS A O 1
ATOM 743 N N . SER A 1 94 ? -0.351 12.059 24.592 1.00 84.69 94 SER A N 1
ATOM 744 C CA . SER A 1 94 ? -0.756 12.300 23.200 1.00 84.69 94 SER A CA 1
ATOM 745 C C . SER A 1 94 ? -1.166 11.009 22.494 1.00 84.69 94 SER A C 1
ATOM 747 O O . SER A 1 94 ? -2.145 11.018 21.753 1.00 84.69 94 SER A O 1
ATOM 749 N N . LEU A 1 95 ? -0.486 9.896 22.782 1.00 84.81 95 LEU A N 1
ATOM 750 C CA . LEU A 1 95 ? -0.828 8.582 22.239 1.00 84.81 95 LEU A CA 1
ATOM 751 C C . LEU A 1 95 ? -2.187 8.086 22.755 1.00 84.81 95 LEU A C 1
ATOM 753 O O . LEU A 1 95 ? -3.033 7.690 21.960 1.00 84.81 95 LEU A O 1
ATOM 757 N N . ASN A 1 96 ? -2.447 8.195 24.060 1.00 90.38 96 ASN A N 1
ATOM 758 C CA . ASN A 1 96 ? -3.747 7.838 24.637 1.00 90.38 96 ASN A CA 1
ATOM 759 C C . ASN A 1 96 ? -4.875 8.744 24.119 1.00 90.38 96 ASN A C 1
ATOM 761 O O . ASN A 1 96 ? -5.975 8.267 23.861 1.00 90.38 96 ASN A O 1
ATOM 765 N N . LYS A 1 97 ? -4.606 10.040 23.905 1.00 93.62 97 LYS A N 1
ATOM 766 C CA . LYS A 1 97 ? -5.571 10.971 23.298 1.00 93.62 97 LYS A CA 1
ATOM 767 C C . LYS A 1 97 ? -5.888 10.609 21.844 1.00 93.62 97 LYS A C 1
ATOM 769 O O . LYS A 1 97 ? -7.034 10.763 21.435 1.00 93.62 97 LYS A O 1
ATOM 774 N N . ALA A 1 98 ? -4.900 10.159 21.069 1.00 86.94 98 ALA A N 1
ATOM 775 C CA . ALA A 1 98 ? -5.113 9.683 19.703 1.00 86.94 98 ALA A CA 1
ATOM 776 C C . ALA A 1 98 ? -5.934 8.385 19.690 1.00 86.94 98 ALA A C 1
ATOM 778 O O . ALA A 1 98 ? -6.969 8.346 19.032 1.00 86.94 98 ALA A O 1
ATOM 779 N N . LYS A 1 99 ? -5.559 7.397 20.514 1.00 93.94 99 LYS A N 1
ATOM 780 C CA . LYS A 1 99 ? -6.317 6.144 20.678 1.00 93.94 99 LYS A CA 1
ATOM 781 C C . LYS A 1 99 ? -7.777 6.391 21.057 1.00 93.94 99 LYS A C 1
ATOM 783 O O . LYS A 1 99 ? -8.671 5.878 20.403 1.00 93.94 99 LYS A O 1
ATOM 788 N N . ALA A 1 100 ? -8.031 7.265 22.032 1.00 95.25 100 ALA A N 1
ATOM 789 C CA . ALA A 1 100 ? -9.395 7.601 22.441 1.00 95.25 100 ALA A CA 1
ATOM 790 C C . ALA A 1 100 ? -10.213 8.277 21.322 1.00 95.25 100 ALA A C 1
ATOM 792 O O . ALA A 1 100 ? -11.434 8.138 21.279 1.00 95.25 100 ALA A O 1
ATOM 793 N N . LYS A 1 101 ? -9.573 9.030 20.415 1.00 94.56 101 LYS A N 1
ATOM 794 C CA . LYS A 1 101 ? -10.252 9.589 19.234 1.00 94.56 101 LYS A CA 1
ATOM 795 C C . LYS A 1 101 ? -10.586 8.501 18.218 1.00 94.56 101 LYS A C 1
ATOM 797 O O . LYS A 1 101 ? -11.693 8.505 17.692 1.00 94.56 101 LYS A O 1
ATOM 802 N N . GLU A 1 102 ? -9.656 7.587 17.958 1.00 93.06 102 GLU A N 1
ATOM 803 C CA . GLU A 1 102 ? -9.881 6.454 17.056 1.00 93.06 102 GLU A CA 1
ATOM 804 C C . GLU A 1 102 ? -11.005 5.552 17.568 1.00 93.06 102 GLU A C 1
ATOM 806 O O . GLU A 1 102 ? -11.932 5.264 16.819 1.00 93.06 102 GLU A O 1
ATOM 811 N N . GLU A 1 103 ? -11.000 5.197 18.854 1.00 96.25 103 GLU A N 1
ATOM 812 C CA . GLU A 1 103 ? -12.062 4.401 19.483 1.00 96.25 103 GLU A CA 1
ATOM 813 C C . GLU A 1 103 ? -13.436 5.076 19.382 1.00 96.25 103 GLU A C 1
ATOM 815 O O . GLU A 1 103 ? -14.431 4.406 19.108 1.00 96.25 103 GLU A O 1
ATOM 820 N N . ARG A 1 104 ? -13.505 6.408 19.524 1.00 95.88 104 ARG A N 1
ATOM 821 C CA . ARG A 1 104 ? -14.749 7.166 19.303 1.00 95.88 104 ARG A CA 1
ATOM 822 C C . ARG A 1 104 ? -15.242 7.036 17.866 1.00 95.88 104 ARG A C 1
ATOM 824 O O . ARG A 1 104 ? -16.403 6.689 17.676 1.00 95.88 104 ARG A O 1
ATOM 831 N N . ILE A 1 105 ? -14.370 7.248 16.880 1.00 94.56 105 ILE A N 1
ATOM 832 C CA . ILE A 1 105 ? -14.718 7.113 15.456 1.00 94.56 105 ILE A CA 1
ATOM 833 C C . ILE A 1 105 ? -15.163 5.681 15.144 1.00 94.56 105 ILE A C 1
ATOM 835 O O . ILE A 1 105 ? -16.149 5.481 14.440 1.00 94.56 105 ILE A O 1
ATOM 839 N N . ILE A 1 106 ? -14.460 4.679 15.677 1.00 93.69 106 ILE A N 1
ATOM 840 C CA . ILE A 1 106 ? -14.829 3.270 15.518 1.00 93.69 106 ILE A CA 1
ATOM 841 C C . ILE A 1 106 ? -16.214 3.034 16.115 1.00 93.69 106 ILE A C 1
ATOM 843 O O . ILE A 1 106 ? -17.066 2.467 15.443 1.00 93.69 106 ILE A O 1
ATOM 847 N N . SER A 1 107 ? -16.477 3.517 17.331 1.00 92.00 107 SER A N 1
ATOM 848 C CA . SER A 1 107 ? -17.784 3.351 17.972 1.00 92.00 107 SER A CA 1
ATOM 849 C C . SER A 1 107 ? -18.915 4.038 17.202 1.00 92.00 107 SER A C 1
ATOM 851 O O . SER A 1 107 ? -20.003 3.484 17.097 1.00 92.00 107 SER A O 1
ATOM 853 N N . GLU A 1 108 ? -18.663 5.215 16.628 1.00 95.19 108 GLU A N 1
ATOM 854 C CA . GLU A 1 108 ? -19.630 5.945 15.808 1.00 95.19 108 GLU A CA 1
ATOM 855 C C . GLU A 1 108 ? -19.940 5.187 14.516 1.00 95.19 108 GLU A C 1
ATOM 857 O O . GLU A 1 108 ? -21.105 5.023 14.169 1.00 95.19 108 GLU A O 1
ATOM 862 N N . LYS A 1 109 ? -18.913 4.639 13.858 1.00 94.12 109 LYS A N 1
ATOM 863 C CA . LYS A 1 109 ? -19.083 3.788 12.676 1.00 94.12 109 LYS A CA 1
ATOM 864 C C . LYS A 1 109 ? -19.798 2.485 13.001 1.00 94.12 109 LYS A C 1
ATOM 866 O O . LYS A 1 109 ? -20.675 2.092 12.251 1.00 94.12 109 LYS A O 1
ATOM 871 N N . LEU A 1 110 ? -19.460 1.821 14.105 1.00 89.94 110 LEU A N 1
ATOM 872 C CA . LEU A 1 110 ? -20.123 0.582 14.516 1.00 89.94 110 LEU A CA 1
ATOM 873 C C . LEU A 1 110 ? -21.614 0.811 14.786 1.00 89.94 110 LEU A C 1
ATOM 875 O O . LEU A 1 110 ? -22.415 -0.039 14.429 1.00 89.94 110 LEU A O 1
ATOM 879 N N . LYS A 1 111 ? -22.006 1.972 15.324 1.00 90.25 111 LYS A N 1
ATOM 880 C CA . LYS A 1 111 ? -23.424 2.332 15.501 1.00 90.25 111 LYS A CA 1
ATOM 881 C C . LYS A 1 111 ? -24.199 2.490 14.190 1.00 90.25 111 LYS A C 1
ATOM 883 O O . LYS A 1 111 ? -25.421 2.489 14.234 1.00 90.25 111 LYS A O 1
ATOM 888 N N . GLN A 1 112 ? -23.524 2.657 13.051 1.00 92.81 112 GLN A N 1
ATOM 889 C CA . GLN A 1 112 ? -24.183 2.708 11.739 1.00 92.81 112 GLN A CA 1
ATOM 890 C C . GLN A 1 112 ? -24.616 1.321 11.247 1.00 92.81 112 GLN A C 1
ATOM 892 O O . GLN A 1 112 ? -25.354 1.240 10.269 1.00 92.81 112 GLN A O 1
ATOM 897 N N . TYR A 1 113 ? -24.147 0.246 11.884 1.00 90.00 113 TYR A N 1
ATOM 898 C CA . TYR A 1 113 ? -24.447 -1.124 11.491 1.00 90.00 113 TYR A CA 1
ATOM 899 C C . TYR A 1 113 ? -25.272 -1.816 12.574 1.00 90.00 113 TYR A C 1
ATOM 901 O O . TYR A 1 113 ? -24.891 -1.835 13.745 1.00 90.00 113 TYR A O 1
ATOM 909 N N . ASP A 1 114 ? -26.367 -2.450 12.163 1.00 84.19 114 ASP A N 1
ATOM 910 C CA . ASP A 1 114 ? -27.139 -3.334 13.028 1.00 84.19 114 ASP A CA 1
ATOM 911 C C . ASP A 1 114 ? -26.477 -4.713 13.050 1.00 84.19 114 ASP A C 1
ATOM 913 O O . ASP A 1 114 ? -26.568 -5.503 12.107 1.00 84.19 114 ASP A O 1
ATOM 917 N N . PHE A 1 115 ? -25.759 -5.002 14.132 1.00 79.88 115 PHE A N 1
ATOM 918 C CA . PHE A 1 115 ? -25.169 -6.319 14.336 1.00 79.88 115 PHE A CA 1
ATOM 919 C C . PHE A 1 115 ? -26.238 -7.287 14.839 1.00 79.88 115 PHE A C 1
ATOM 921 O O . PHE A 1 115 ? -26.561 -7.315 16.027 1.00 79.88 115 PHE A O 1
ATOM 928 N N . GLN A 1 116 ? -26.764 -8.119 13.945 1.00 78.38 116 GLN A N 1
ATOM 929 C CA . GLN A 1 116 ? -27.571 -9.265 14.341 1.00 78.38 116 GLN A CA 1
ATOM 930 C C . GLN A 1 116 ? -26.637 -10.337 14.918 1.00 78.38 116 GLN A C 1
ATOM 932 O O . GLN A 1 116 ? -25.788 -10.886 14.212 1.00 78.38 116 GLN A O 1
ATOM 937 N N . MET A 1 117 ? -26.751 -10.621 16.219 1.00 73.00 117 MET A N 1
ATOM 938 C CA . MET A 1 117 ? -26.093 -11.802 16.777 1.00 73.00 117 MET A CA 1
ATOM 939 C C . MET A 1 117 ? -26.792 -13.035 16.212 1.00 73.00 117 MET A C 1
ATOM 941 O O . MET A 1 117 ? -27.982 -13.222 16.458 1.00 73.00 117 MET A O 1
ATOM 945 N N . LEU A 1 118 ? -26.055 -13.865 15.468 1.00 75.19 118 LEU A N 1
ATOM 946 C CA . LEU A 1 118 ? -26.565 -15.164 15.042 1.00 75.19 118 LEU A CA 1
ATOM 947 C C . LEU A 1 118 ? -26.994 -15.971 16.266 1.00 75.19 118 LEU A C 1
ATOM 949 O O . LEU A 1 118 ? -26.279 -16.024 17.277 1.00 75.19 118 LEU A O 1
ATOM 953 N N . SER A 1 119 ? -28.150 -16.617 16.160 1.00 83.44 119 SER A N 1
ATOM 954 C CA . SER A 1 119 ? -28.611 -17.533 17.191 1.00 83.44 119 SER A CA 1
ATOM 955 C C . SER A 1 119 ? -27.631 -18.706 17.326 1.00 83.44 119 SER A C 1
ATOM 957 O O . SER A 1 119 ?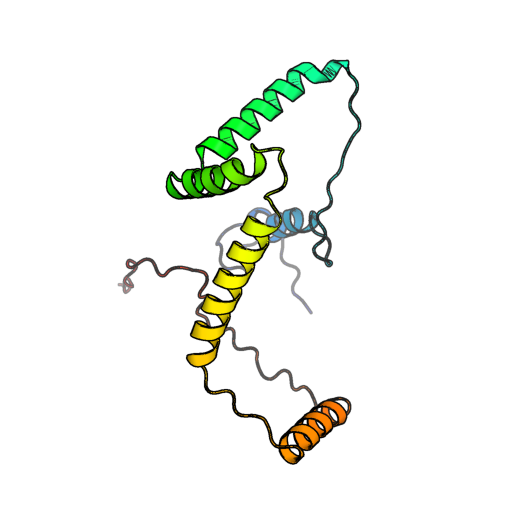 -26.863 -19.038 16.416 1.00 83.44 119 SER A O 1
ATOM 959 N N . LYS A 1 120 ? -27.622 -19.357 18.495 1.00 78.81 120 LYS A N 1
ATOM 960 C CA . LYS A 1 120 ? -26.757 -20.530 18.716 1.00 78.81 120 LYS A CA 1
ATOM 961 C C . LYS A 1 120 ? -27.084 -21.668 17.744 1.00 78.81 120 LYS A C 1
ATOM 963 O O . LYS A 1 120 ? -26.186 -22.438 17.417 1.00 78.81 120 LYS A O 1
ATOM 968 N N . GLU A 1 121 ? -28.332 -21.743 17.296 1.00 78.19 121 GLU A N 1
ATOM 969 C CA . GLU A 1 121 ? -28.838 -22.728 16.340 1.00 78.19 121 GLU A CA 1
ATOM 970 C C . GLU A 1 121 ? -28.302 -22.424 14.937 1.00 78.19 121 GLU A C 1
ATOM 972 O O . GLU A 1 121 ? -27.601 -23.257 14.370 1.00 78.19 121 GLU A O 1
ATOM 977 N N . GLU A 1 122 ? -28.451 -21.185 14.458 1.00 72.12 122 GLU A N 1
ATOM 978 C CA . GLU A 1 122 ? -27.889 -20.729 13.173 1.00 72.12 122 GLU A CA 1
ATOM 979 C C . GLU A 1 122 ? -26.359 -20.878 13.133 1.00 72.12 122 GLU A C 1
ATOM 981 O O . GLU A 1 122 ? -25.769 -21.268 12.123 1.00 72.12 122 GLU A O 1
ATOM 986 N N . HIS A 1 123 ? -25.680 -20.617 14.255 1.00 76.12 123 HIS A N 1
ATOM 987 C CA . HIS A 1 123 ? -24.238 -20.816 14.355 1.00 76.12 123 HIS A CA 1
ATOM 988 C C . HIS A 1 123 ? -23.855 -22.304 14.293 1.00 76.12 123 HIS A C 1
ATOM 990 O O . HIS A 1 123 ? -22.856 -22.654 13.662 1.00 76.12 123 HIS A O 1
ATOM 996 N N . GLN A 1 124 ? -24.628 -23.199 14.917 1.00 78.38 124 GLN A N 1
ATOM 997 C CA . GLN A 1 124 ? -24.403 -24.645 14.822 1.00 78.38 124 GLN A CA 1
ATOM 998 C C . GLN A 1 124 ? -24.687 -25.174 13.415 1.00 78.38 124 GLN A C 1
ATOM 1000 O O . GLN A 1 124 ? -23.902 -25.984 12.921 1.00 78.38 124 GLN A O 1
ATOM 1005 N N . GLU A 1 125 ? -25.723 -24.670 12.748 1.00 77.94 125 GLU A N 1
ATOM 1006 C CA . GLU A 1 125 ? -26.062 -25.002 11.362 1.00 77.94 125 GLU A CA 1
ATOM 1007 C C . GLU A 1 125 ? -24.963 -24.570 10.387 1.00 77.94 125 GLU A C 1
ATOM 1009 O O . GLU A 1 125 ? -24.528 -25.374 9.564 1.00 77.94 125 GLU A O 1
ATOM 1014 N N . ILE A 1 126 ? -24.413 -23.358 10.521 1.00 73.88 126 ILE A N 1
ATOM 1015 C CA . ILE A 1 126 ? -23.277 -22.903 9.699 1.00 73.88 126 ILE A CA 1
ATOM 1016 C C . ILE A 1 126 ? -22.034 -23.759 9.962 1.00 73.88 126 ILE A C 1
ATOM 1018 O O . ILE A 1 126 ? -21.345 -24.165 9.024 1.00 73.88 126 ILE A O 1
ATOM 1022 N N . GLN A 1 127 ? -21.744 -24.082 11.223 1.00 76.75 127 GLN A N 1
ATOM 1023 C CA . GLN A 1 127 ? -20.611 -24.944 11.573 1.00 76.75 127 GLN A CA 1
ATOM 1024 C C . GLN A 1 127 ? -20.798 -26.377 11.051 1.00 76.75 127 GLN A C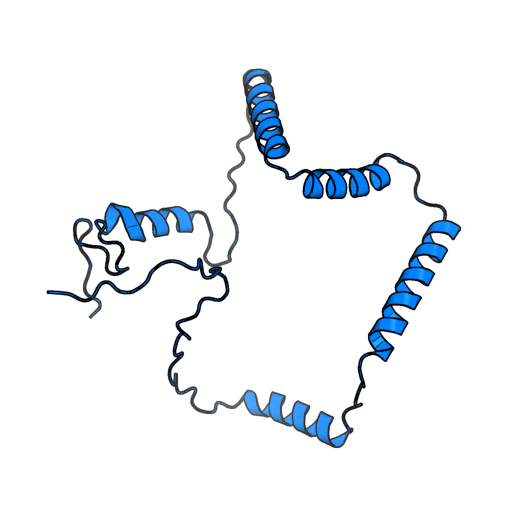 1
ATOM 1026 O O . GLN A 1 127 ? -19.828 -27.011 10.632 1.00 76.75 127 GLN A O 1
ATOM 1031 N N . GLN A 1 128 ? -22.027 -26.893 11.027 1.00 77.44 128 GLN A N 1
ATOM 1032 C CA . GLN A 1 128 ? -22.355 -28.185 10.423 1.00 77.44 128 GLN A CA 1
ATOM 1033 C C . GLN A 1 128 ? -22.291 -28.136 8.891 1.00 77.44 128 GLN A C 1
ATOM 1035 O O . GLN A 1 128 ? -21.739 -29.057 8.289 1.00 77.44 128 GLN A O 1
ATOM 1040 N N . ALA A 1 129 ? -22.747 -27.057 8.252 1.00 71.19 129 ALA A N 1
ATOM 1041 C CA . ALA A 1 129 ? -22.649 -26.835 6.807 1.00 71.19 129 ALA A CA 1
ATOM 1042 C C . ALA A 1 129 ? -21.187 -26.725 6.328 1.00 71.19 129 ALA A C 1
ATOM 1044 O O . ALA A 1 129 ? -20.818 -27.244 5.274 1.00 71.19 129 ALA A O 1
ATOM 1045 N N . LEU A 1 130 ? -20.315 -26.096 7.121 1.00 68.62 130 LEU A N 1
ATOM 1046 C CA . LEU A 1 130 ? -18.877 -26.018 6.839 1.00 68.62 130 LEU A CA 1
ATOM 1047 C C . LEU A 1 130 ? -18.170 -27.371 7.013 1.00 68.62 130 LEU A C 1
ATOM 1049 O O . LEU A 1 130 ? -17.251 -27.680 6.256 1.00 68.62 130 LEU A O 1
ATOM 1053 N N . LYS A 1 131 ? -18.613 -28.197 7.969 1.00 70.00 131 LYS A N 1
ATOM 1054 C CA . LYS A 1 131 ? -18.095 -29.562 8.171 1.00 70.00 131 LYS A CA 1
ATOM 1055 C C . LYS A 1 131 ? -18.572 -30.534 7.088 1.00 70.00 131 LYS A C 1
ATOM 1057 O O . LYS A 1 131 ? -17.787 -31.349 6.614 1.00 70.00 131 LYS A O 1
ATOM 1062 N N . THR A 1 132 ? -19.828 -30.429 6.657 1.00 58.91 132 THR A N 1
ATOM 1063 C CA . THR A 1 132 ? -20.406 -31.282 5.600 1.00 58.91 132 THR A CA 1
ATOM 1064 C C . THR A 1 132 ? -19.887 -30.932 4.203 1.00 58.91 132 THR A C 1
ATOM 1066 O O . THR A 1 132 ? -19.746 -31.827 3.374 1.00 58.91 132 THR A O 1
ATOM 1069 N N . LYS A 1 133 ? -19.445 -29.689 3.956 1.00 55.56 133 LYS A N 1
ATOM 1070 C CA . LYS A 1 133 ? -18.737 -29.301 2.716 1.00 55.56 133 LYS A CA 1
ATOM 1071 C C . LYS A 1 133 ? -17.380 -29.993 2.484 1.00 55.56 133 LYS A C 1
ATOM 1073 O O . LYS A 1 133 ? -16.804 -29.814 1.415 1.00 55.56 133 LYS A O 1
ATOM 1078 N N . GLN A 1 134 ? -16.878 -30.812 3.416 1.00 55.84 134 GLN A N 1
ATOM 1079 C CA . GLN A 1 134 ? -15.725 -31.695 3.166 1.00 55.84 134 GLN A CA 1
ATOM 1080 C C . GLN A 1 134 ? -16.101 -33.039 2.515 1.00 55.84 134 GLN A C 1
ATOM 1082 O O . GLN A 1 134 ? -15.212 -33.798 2.135 1.00 55.84 134 GLN A O 1
ATOM 1087 N N . GLN A 1 135 ? -17.389 -33.323 2.301 1.00 54.38 135 GLN A N 1
ATOM 1088 C CA . GLN A 1 135 ? -17.842 -34.456 1.493 1.00 54.38 135 GLN A CA 1
ATOM 1089 C C . GLN A 1 135 ? -18.550 -33.944 0.235 1.00 54.38 135 GLN A C 1
ATOM 1091 O O . GLN A 1 135 ? -19.767 -33.853 0.159 1.00 54.38 135 GLN A O 1
ATOM 1096 N N . LYS A 1 136 ? -17.715 -33.550 -0.732 1.00 50.75 136 LYS A N 1
ATOM 1097 C CA . LYS A 1 136 ? -17.925 -33.621 -2.186 1.00 50.75 136 LYS A CA 1
ATOM 1098 C C . LYS A 1 136 ? -19.402 -33.668 -2.649 1.00 50.75 136 LYS A C 1
ATOM 1100 O O . LYS A 1 136 ? -19.918 -34.761 -2.865 1.00 50.75 136 LYS A O 1
ATOM 1105 N N . PRO A 1 137 ? -20.053 -32.530 -2.947 1.00 43.91 137 PRO A N 1
ATOM 1106 C CA . PRO A 1 137 ? -20.903 -32.514 -4.122 1.00 43.91 137 PRO A CA 1
ATOM 1107 C C . PRO A 1 137 ? -19.970 -32.501 -5.339 1.00 43.91 137 PRO A C 1
ATOM 1109 O O . PRO A 1 137 ? -18.865 -31.949 -5.287 1.00 43.91 137 PRO A O 1
ATOM 1112 N N . GLU A 1 138 ? -20.365 -33.147 -6.425 1.00 52.00 138 GLU A N 1
ATOM 1113 C CA . GLU A 1 138 ? -19.716 -32.958 -7.715 1.00 52.00 138 GLU A CA 1
ATOM 1114 C C . GLU A 1 138 ? -19.584 -31.456 -7.982 1.00 52.00 138 GLU A C 1
ATOM 1116 O O . GLU A 1 138 ? -20.571 -30.746 -8.156 1.00 52.00 138 GLU A O 1
ATOM 1121 N N . PHE A 1 139 ? -18.350 -30.954 -7.970 1.00 44.69 139 PHE A N 1
ATOM 1122 C CA . PHE A 1 139 ? -18.049 -29.667 -8.565 1.00 44.69 139 PHE A CA 1
ATOM 1123 C C . PHE A 1 139 ? -18.237 -29.861 -10.070 1.00 44.69 139 PHE A C 1
ATOM 1125 O O . PHE A 1 139 ? -17.289 -30.205 -10.779 1.00 44.69 139 PHE A O 1
ATOM 1132 N N . SER A 1 140 ? -19.473 -29.717 -10.556 1.00 52.38 140 SER A N 1
ATOM 1133 C CA . SER A 1 140 ? -19.663 -29.389 -11.956 1.00 52.38 140 SER A CA 1
ATOM 1134 C C . SER A 1 140 ? -19.034 -28.011 -12.112 1.00 52.38 140 SER A C 1
ATOM 1136 O O . SER A 1 140 ? -19.369 -27.046 -11.422 1.00 52.38 140 SER A O 1
ATOM 1138 N N . SER A 1 141 ? -18.025 -27.925 -12.969 1.00 54.19 141 SER A N 1
ATOM 1139 C CA . SER A 1 141 ? -17.545 -26.649 -13.471 1.00 54.19 141 SER A CA 1
ATOM 1140 C C . SER A 1 141 ? -18.628 -26.077 -14.387 1.00 54.19 141 SER A C 1
ATOM 1142 O O . SER A 1 141 ? -18.438 -25.986 -15.600 1.00 54.19 141 SER A O 1
ATOM 1144 N N . GLU A 1 142 ? -19.799 -25.762 -13.838 1.00 52.50 142 GLU A N 1
ATOM 1145 C CA . GLU A 1 142 ? -20.799 -24.976 -14.531 1.00 52.50 142 GLU A CA 1
ATOM 1146 C C . GLU A 1 142 ? -20.291 -23.544 -14.576 1.00 52.50 142 GLU A C 1
ATOM 1148 O O . GLU A 1 142 ? -20.436 -22.741 -13.662 1.00 52.50 142 GLU A O 1
ATOM 1153 N N . VAL A 1 143 ? -19.575 -23.314 -15.674 1.00 55.62 143 VAL A N 1
ATOM 1154 C CA . VAL A 1 143 ? -19.484 -22.063 -16.403 1.00 55.62 143 VAL A CA 1
ATOM 1155 C C . VAL A 1 143 ? -19.216 -20.868 -15.495 1.00 55.62 143 VAL A C 1
ATOM 1157 O O . VAL A 1 143 ? -20.098 -20.086 -15.152 1.00 55.62 143 VAL A O 1
ATOM 1160 N N . PHE A 1 144 ? -17.933 -20.654 -15.208 1.00 47.47 144 PHE A N 1
ATOM 1161 C CA . PHE A 1 144 ? -17.447 -19.293 -15.044 1.00 47.47 144 PHE A CA 1
ATOM 1162 C C . PHE A 1 144 ? -17.781 -18.549 -16.343 1.00 47.47 144 PHE A C 1
ATOM 1164 O O . PHE A 1 144 ? -17.038 -18.642 -17.317 1.00 47.47 144 PHE A O 1
ATOM 1171 N N . ILE A 1 145 ? -18.942 -17.895 -16.387 1.00 56.59 145 ILE A N 1
ATOM 1172 C CA . ILE A 1 145 ? -19.259 -16.883 -17.385 1.00 56.59 145 ILE A CA 1
ATOM 1173 C C . ILE A 1 145 ? -18.449 -15.679 -16.920 1.00 56.59 145 ILE A C 1
ATOM 1175 O O . ILE A 1 145 ? -18.800 -15.091 -15.893 1.00 56.59 145 ILE A O 1
ATOM 1179 N N . PRO A 1 146 ? -17.345 -15.314 -17.594 1.00 51.56 146 PRO A N 1
ATOM 1180 C CA . PRO A 1 146 ? -16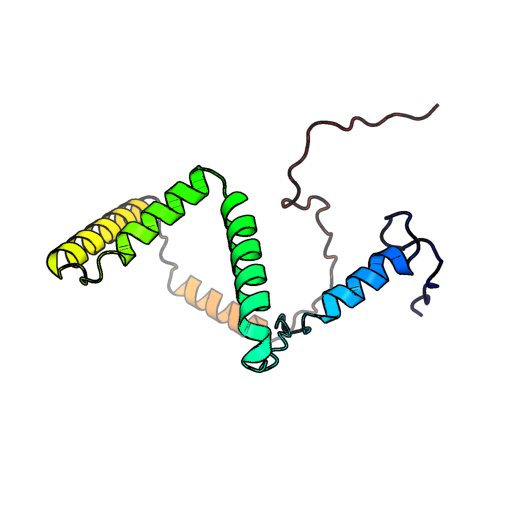.698 -14.054 -17.302 1.00 51.56 146 PRO A CA 1
ATOM 1181 C C . PRO A 1 146 ? -17.754 -12.996 -17.601 1.00 51.56 146 PRO A C 1
ATOM 1183 O O . PRO A 1 146 ? -18.139 -12.812 -18.757 1.00 51.56 146 PRO A O 1
ATOM 1186 N N . THR A 1 147 ? -18.284 -12.347 -16.566 1.00 57.59 147 THR A N 1
ATOM 1187 C CA . THR A 1 147 ? -19.054 -11.123 -16.756 1.00 57.59 147 THR A CA 1
ATOM 1188 C C . THR A 1 147 ? -18.136 -10.208 -17.551 1.00 57.59 147 THR A C 1
ATOM 1190 O O . THR A 1 147 ? -17.065 -9.849 -17.066 1.00 57.59 147 THR A O 1
ATOM 1193 N N . GLN A 1 148 ? -18.498 -9.915 -18.802 1.00 60.66 148 GLN A N 1
ATOM 1194 C CA . GLN A 1 148 ? -17.658 -9.181 -19.759 1.00 60.66 148 GLN A CA 1
ATOM 1195 C C . GLN A 1 148 ? -17.294 -7.763 -19.288 1.00 60.66 148 GLN A C 1
ATOM 1197 O O . GLN A 1 148 ? -16.530 -7.067 -19.951 1.00 60.66 148 GLN A O 1
ATOM 1202 N N . GLU A 1 149 ? -17.809 -7.328 -18.142 1.00 55.59 149 GLU A N 1
ATOM 1203 C CA . GLU A 1 149 ? -17.489 -6.049 -17.540 1.00 55.59 149 GLU A CA 1
ATOM 1204 C C . GLU A 1 149 ? -16.343 -6.200 -16.533 1.00 55.59 149 GLU A C 1
ATOM 1206 O O . GLU A 1 149 ? -16.523 -6.534 -15.363 1.00 55.59 149 GLU A O 1
ATOM 1211 N N . ASP A 1 150 ? -15.129 -5.948 -17.016 1.00 57.19 150 ASP A N 1
ATOM 1212 C CA . ASP A 1 150 ? -13.954 -5.748 -16.174 1.00 57.19 150 ASP A CA 1
ATOM 1213 C C . ASP A 1 150 ? -14.047 -4.355 -15.522 1.00 57.19 150 ASP A C 1
ATOM 1215 O O . ASP A 1 150 ? -13.665 -3.344 -16.111 1.00 57.19 150 ASP A O 1
ATOM 1219 N N . TYR A 1 151 ? -14.584 -4.279 -14.300 1.00 57.78 151 TYR A N 1
ATOM 1220 C CA . TYR A 1 151 ? -14.794 -3.019 -13.561 1.00 57.78 151 TYR A CA 1
ATOM 1221 C C . TYR A 1 151 ? -13.496 -2.260 -13.215 1.00 57.78 151 TYR A C 1
ATOM 1223 O O . TYR A 1 151 ? -13.549 -1.171 -12.644 1.00 57.78 151 TYR A O 1
ATOM 1231 N N . ARG A 1 152 ? -12.316 -2.805 -13.549 1.00 63.25 152 ARG A N 1
ATOM 1232 C CA . ARG A 1 152 ? -11.037 -2.076 -13.485 1.00 63.25 152 ARG A CA 1
ATOM 1233 C C . ARG A 1 152 ? -10.825 -1.122 -14.659 1.00 63.25 152 ARG A C 1
ATOM 1235 O O . ARG A 1 152 ? -9.946 -0.266 -14.575 1.00 63.25 152 ARG A O 1
ATOM 1242 N N . VAL A 1 153 ? -11.597 -1.254 -15.737 1.00 55.03 153 VAL A N 1
ATOM 1243 C CA . VAL A 1 153 ? -11.551 -0.341 -16.880 1.00 55.03 153 VAL A CA 1
ATOM 1244 C C . VAL A 1 153 ? -12.621 0.727 -16.679 1.00 55.03 153 VAL A C 1
ATOM 1246 O O . VAL A 1 153 ? -13.817 0.453 -16.757 1.00 55.03 153 VAL A O 1
ATOM 1249 N N . SER A 1 154 ? -12.208 1.967 -16.422 1.00 52.16 154 SER A N 1
ATOM 1250 C CA . SER A 1 154 ? -13.125 3.104 -16.468 1.00 52.16 154 SER A CA 1
ATOM 1251 C C . SER A 1 154 ? -13.670 3.246 -17.893 1.00 52.16 154 SER A C 1
ATOM 1253 O O . SER A 1 154 ? -12.908 3.420 -18.844 1.00 52.16 154 SER A O 1
ATOM 1255 N N . LYS A 1 155 ? -14.997 3.147 -18.058 1.00 51.53 155 LYS A N 1
ATOM 1256 C CA . LYS A 1 155 ? -15.673 3.391 -19.341 1.00 51.53 155 LYS A CA 1
ATOM 1257 C C . LYS A 1 155 ? -15.367 4.832 -19.772 1.00 51.53 155 LYS A C 1
ATOM 1259 O O . LYS A 1 155 ? -15.859 5.779 -19.163 1.00 51.53 155 LYS A O 1
ATOM 1264 N N . THR A 1 156 ? -14.539 5.011 -20.799 1.00 50.25 156 THR A N 1
ATOM 1265 C CA . THR A 1 156 ? -14.398 6.303 -21.475 1.00 50.25 156 THR A CA 1
ATOM 1266 C C . THR A 1 156 ? -15.640 6.520 -22.347 1.00 50.25 156 THR A C 1
ATOM 1268 O O . THR A 1 156 ? -15.989 5.646 -23.145 1.00 50.25 156 THR A O 1
ATOM 1271 N N . PRO A 1 157 ? -16.350 7.653 -22.222 1.00 47.03 157 PRO A N 1
ATOM 1272 C CA . PRO A 1 157 ? -17.562 7.899 -22.987 1.00 47.03 157 PRO A CA 1
ATOM 1273 C C . PRO A 1 157 ? -17.169 8.405 -24.373 1.00 47.03 157 PRO A C 1
ATOM 1275 O O . PRO A 1 157 ? -17.165 9.607 -24.595 1.00 47.03 157 PRO A O 1
ATOM 1278 N N . ASN A 1 158 ? -16.736 7.516 -25.270 1.00 49.81 158 ASN A N 1
ATOM 1279 C CA . ASN A 1 158 ? -16.748 7.756 -26.718 1.00 49.81 158 ASN A CA 1
ATOM 1280 C C . ASN A 1 158 ? -16.253 6.530 -27.493 1.00 49.81 158 ASN A C 1
ATOM 1282 O O . ASN A 1 158 ? -15.077 6.408 -27.823 1.00 49.81 158 ASN A O 1
ATOM 1286 N N . SER A 1 159 ? -17.172 5.634 -27.837 1.00 42.53 159 SER A N 1
ATOM 1287 C CA . SER A 1 159 ? -17.118 4.933 -29.123 1.00 42.53 159 SER A CA 1
ATOM 1288 C C . SER A 1 159 ? -18.518 4.425 -29.451 1.00 42.53 159 SER A C 1
ATOM 1290 O O . SER A 1 159 ? -18.962 3.392 -28.964 1.00 42.53 159 SER A O 1
ATOM 1292 N N . LEU A 1 160 ? -19.245 5.229 -30.227 1.00 46.69 160 LEU A N 1
ATOM 1293 C CA . LEU A 1 160 ? -20.458 4.794 -30.911 1.00 46.69 160 LEU A CA 1
ATOM 1294 C C . LEU A 1 160 ? -20.084 3.754 -31.987 1.00 46.69 160 LEU A C 1
ATOM 1296 O O . LEU A 1 160 ? -18.993 3.861 -32.563 1.00 46.69 160 LEU A O 1
ATOM 1300 N N . PRO A 1 161 ? -20.959 2.780 -32.291 1.00 45.00 161 PRO A N 1
ATOM 1301 C CA . PRO A 1 161 ? -20.738 1.846 -33.385 1.00 45.00 161 PRO A CA 1
ATOM 1302 C C . PRO A 1 161 ? -20.870 2.598 -34.712 1.00 45.00 161 PRO A C 1
ATOM 1304 O O . PRO A 1 161 ? -21.832 3.332 -34.924 1.00 45.00 161 PRO A O 1
ATOM 1307 N N . LYS A 1 162 ? -19.891 2.431 -35.605 1.00 41.16 162 LYS A N 1
ATOM 1308 C CA . LYS A 1 162 ? -20.091 2.724 -37.024 1.00 41.16 162 LYS A CA 1
ATOM 1309 C C . LYS A 1 162 ? -20.692 1.476 -37.650 1.00 41.16 162 LYS A C 1
ATOM 1311 O O . LYS A 1 162 ? -19.994 0.470 -37.768 1.00 41.16 162 LYS A O 1
ATOM 1316 N N . ASP A 1 163 ? -21.967 1.567 -38.000 1.00 46.12 163 ASP A N 1
ATOM 1317 C CA . ASP A 1 163 ? -22.611 0.616 -38.891 1.00 46.12 163 ASP A CA 1
ATOM 1318 C C . ASP A 1 163 ? -21.953 0.678 -40.275 1.00 46.12 163 ASP A C 1
ATOM 1320 O O . ASP A 1 163 ? -21.481 1.721 -40.737 1.00 46.12 163 ASP A O 1
ATOM 1324 N N . SER A 1 164 ? -21.850 -0.504 -40.862 1.00 43.34 164 SER A N 1
ATOM 1325 C CA . SER A 1 164 ? -21.300 -0.822 -42.171 1.00 43.34 164 SER A CA 1
ATOM 1326 C C . SER A 1 164 ? -22.295 -0.524 -43.292 1.00 43.34 164 SER A C 1
ATOM 1328 O O . SER A 1 164 ? -23.406 -1.049 -43.236 1.00 43.34 164 SER A O 1
ATOM 1330 N N . ASP A 1 165 ? -21.833 0.191 -44.319 1.00 44.03 165 ASP A N 1
ATOM 1331 C CA . ASP A 1 165 ? -22.301 0.102 -45.711 1.00 44.03 165 ASP A CA 1
ATOM 1332 C C . ASP A 1 165 ? -21.142 -0.409 -46.585 1.00 44.03 165 ASP A C 1
ATOM 1334 O O . ASP A 1 165 ? -19.989 0.037 -46.349 1.00 44.03 165 ASP A O 1
#

pLDDT: mean 71.42, std 14.84, rang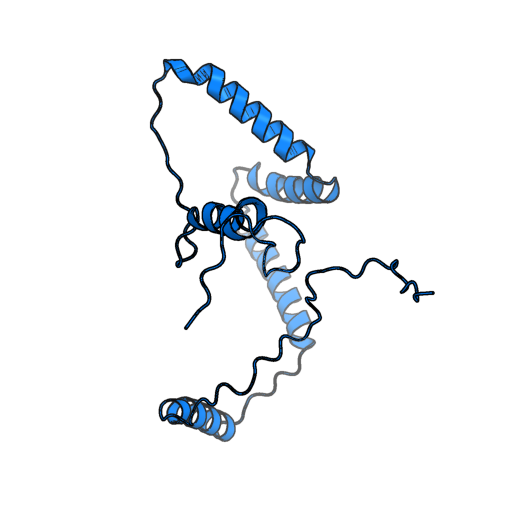e [41.16, 96.25]

Foldseek 3Di:
DPDDADQQDQPPVPPRHRVVVPVVVVVVVCVCADPVRDGDDDDDDDDPVCVPVVVVVVVVVVVVVVVPDDPVRVVVVVVVVVQVVPPDPPDPVVVVVVVVVVVVVVVVVVVVDDDDDDDPVNVVVVVVVVVCVVPDDDPPVPDPPPPPDPVVDDDDPDDDDDDDD

Radius of gyration: 28.13 Å; chains: 1; bounding box: 64×52×73 Å

InterPro domains:
  IPR004027 SEC-C motif [PF02810] (7-24)

Sequence (165 aa):
MAKKINRNDPCPCGSNKKYKQCCLKKEEIIARHTPEGKFKFSASVLSSADSDKIKENFTQLFQKASSQLTEEQKEQINQYRSITKSKVPPSKKSLNKAKAKEERIISEKLKQYDFQMLSKEEHQEIQQALKTKQQKPEFSSEVFIPTQEDYRVSKTPNSLPKDSD

Secondary structure (DSSP, 8-state):
------TTSBPTTS-SSBGGGTHHHHHHHHTTB-TT--B--------GGGHHHHHHHHHHHHHHHHHTS-HHHHHHHHHHHHHHH--SPPPHHHHHHHHHHHHHHHHHHHTTS---PPPHHHHHHHHHHHHHTTS------------S--TTS---S--------

Organism: NCBI:txid85991